Protein AF-A0A958G021-F1 (afdb_monomer)

Solvent-acce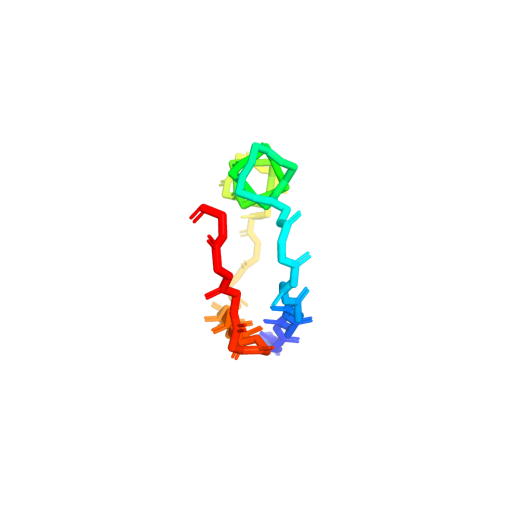ssible surface area (backbone atoms only — not comparable to full-atom values): 2651 Å² total; per-residue (Å²): 122,52,79,45,79,45,81,43,60,67,40,69,74,58,51,52,54,50,55,47,50,50,68,76,71,56,87,68,69,64,50,79,46,77,42,71,67,78,55,85,117

Foldseek 3Di:
DEEAEAEDAQCVPPVVVVVVCCVVPPPDDYHYHYHYPPHDD

Sequence (41 aa):
MFDLIVPVYNSLQHARACLRSIREHSHLPFHLYVIDDCSHD

Secondary structure (DSSP, 8-state):
-EEEEEEESS-HHHHHHHHHHHHHH--S-EEEEEEE-----

Structure (mmCIF, N/CA/C/O backbone):
data_AF-A0A958G021-F1
#
_entry.id   AF-A0A958G021-F1
#
loop_
_atom_site.group_PDB
_atom_site.id
_atom_site.type_symbol
_atom_site.label_atom_id
_atom_site.label_alt_id
_atom_site.label_comp_id
_atom_site.label_asym_id
_atom_site.label_entity_id
_atom_site.label_seq_id
_atom_site.pdbx_PDB_ins_code
_atom_site.Cartn_x
_atom_site.Cartn_y
_atom_site.Cartn_z
_atom_site.occupancy
_atom_site.B_iso_or_equiv
_atom_site.auth_seq_id
_atom_site.auth_comp_id
_atom_site.auth_asym_id
_atom_site.auth_atom_id
_atom_site.pdbx_PDB_model_num
ATOM 1 N N . MET A 1 1 ? -14.972 1.698 11.116 1.00 87.44 1 MET A N 1
ATOM 2 C CA . MET A 1 1 ? -14.057 0.895 10.284 1.00 87.44 1 MET A CA 1
ATOM 3 C C . MET A 1 1 ?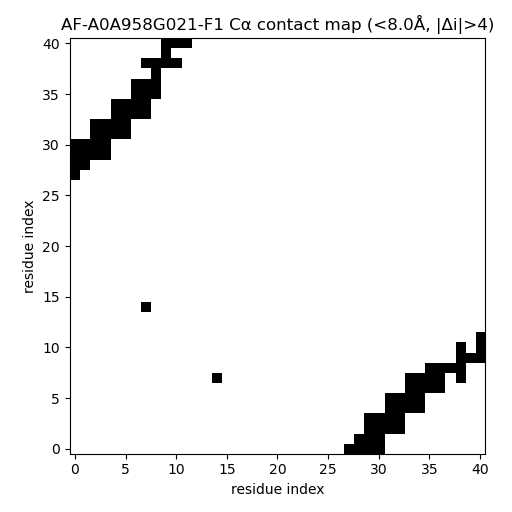 -13.726 1.727 9.066 1.00 87.44 1 MET A C 1
ATOM 5 O O . MET A 1 1 ? -14.648 2.307 8.506 1.00 87.44 1 MET A O 1
ATOM 9 N N . PHE A 1 2 ? -12.446 1.877 8.747 1.00 94.12 2 PHE A N 1
ATOM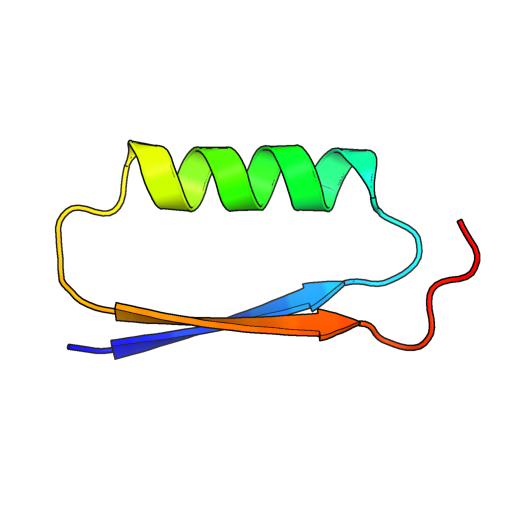 10 C CA . PHE A 1 2 ? -11.971 2.731 7.658 1.00 94.12 2 PHE A CA 1
ATOM 11 C C . PHE A 1 2 ? -10.770 2.087 6.966 1.00 94.12 2 PHE A C 1
ATOM 13 O O . PHE A 1 2 ? -10.138 1.188 7.525 1.00 94.12 2 PHE A O 1
ATOM 20 N N . ASP A 1 3 ? -10.461 2.571 5.771 1.00 97.56 3 ASP A N 1
ATOM 21 C CA . ASP A 1 3 ? -9.331 2.108 4.976 1.00 97.56 3 ASP A CA 1
ATOM 22 C C . ASP A 1 3 ? -8.198 3.134 5.036 1.00 97.56 3 ASP A C 1
ATOM 24 O O . ASP A 1 3 ? -8.420 4.340 4.898 1.00 97.56 3 ASP A O 1
ATOM 28 N N . LEU A 1 4 ? -6.976 2.651 5.251 1.00 97.25 4 LEU A N 1
ATOM 29 C CA . LEU A 1 4 ? -5.761 3.455 5.266 1.00 97.25 4 LEU A CA 1
ATOM 30 C C . LEU A 1 4 ? -4.864 3.018 4.104 1.00 97.25 4 LEU A C 1
ATOM 32 O O . LEU A 1 4 ? -4.425 1.869 4.046 1.00 97.25 4 LEU A O 1
ATOM 36 N N . ILE A 1 5 ? -4.616 3.935 3.171 1.00 98.00 5 ILE A N 1
ATOM 37 C CA . ILE A 1 5 ? -3.863 3.676 1.938 1.00 98.00 5 ILE A CA 1
ATOM 38 C C . ILE A 1 5 ? -2.535 4.431 2.015 1.00 98.00 5 ILE A C 1
ATOM 40 O O . ILE A 1 5 ? -2.526 5.653 2.156 1.00 98.00 5 ILE A O 1
ATOM 44 N N . VAL A 1 6 ? -1.422 3.702 1.928 1.00 97.75 6 VAL A N 1
ATOM 45 C CA . VAL A 1 6 ? -0.059 4.237 2.047 1.00 97.75 6 VAL A CA 1
ATOM 46 C C . VAL A 1 6 ? 0.726 3.909 0.775 1.00 97.75 6 VAL A C 1
ATOM 48 O O . VAL A 1 6 ? 1.187 2.774 0.632 1.00 97.75 6 VAL A O 1
ATOM 51 N N . PRO A 1 7 ? 0.887 4.863 -0.156 1.00 97.69 7 PRO A N 1
ATOM 52 C CA . PRO A 1 7 ? 1.819 4.706 -1.263 1.00 97.69 7 PRO A CA 1
ATOM 53 C C . PRO A 1 7 ? 3.264 4.804 -0.758 1.00 97.69 7 PRO A C 1
ATOM 55 O O . PRO A 1 7 ? 3.580 5.631 0.101 1.00 97.69 7 PRO A O 1
ATOM 58 N N . VAL A 1 8 ? 4.141 3.957 -1.287 1.00 97.88 8 VAL A N 1
ATOM 59 C CA . VAL A 1 8 ? 5.564 3.897 -0.943 1.00 97.88 8 VAL A CA 1
ATOM 60 C C . VAL A 1 8 ? 6.381 3.887 -2.229 1.00 97.88 8 VAL A C 1
ATOM 62 O O . VAL A 1 8 ? 6.089 3.119 -3.137 1.00 97.88 8 VAL A O 1
ATOM 65 N N . TYR A 1 9 ? 7.411 4.731 -2.284 1.00 98.12 9 TYR A N 1
ATOM 66 C CA . TYR A 1 9 ? 8.395 4.749 -3.363 1.00 98.12 9 TYR A CA 1
ATOM 67 C C . TYR A 1 9 ? 9.788 5.033 -2.796 1.00 98.12 9 TYR A C 1
ATOM 69 O O . TYR A 1 9 ? 9.983 6.066 -2.145 1.00 98.12 9 TYR A O 1
ATOM 77 N N . ASN A 1 10 ? 10.742 4.128 -3.018 1.00 97.62 10 ASN A N 1
ATOM 78 C CA . ASN A 1 10 ? 12.156 4.256 -2.632 1.00 97.62 10 ASN A CA 1
ATOM 79 C C . ASN A 1 10 ? 12.377 4.787 -1.201 1.00 97.62 10 ASN A C 1
ATOM 81 O O . ASN A 1 10 ? 13.145 5.726 -0.972 1.00 97.62 10 ASN A O 1
ATOM 85 N N . SER A 1 11 ? 11.602 4.275 -0.243 1.00 95.31 11 SER A N 1
ATOM 86 C CA . SER A 1 11 ? 11.511 4.835 1.110 1.00 95.31 11 SER A CA 1
ATOM 87 C C . SER A 1 11 ? 11.421 3.762 2.195 1.00 95.31 11 SER A C 1
ATOM 89 O O . SER A 1 11 ? 10.741 3.972 3.203 1.00 95.31 11 SER A O 1
ATOM 91 N N . LEU A 1 12 ? 12.115 2.629 2.042 1.00 93.62 12 LEU A N 1
ATOM 92 C CA . LEU A 1 12 ? 11.984 1.466 2.931 1.00 93.62 12 LEU A CA 1
ATOM 93 C C . LEU A 1 12 ? 12.100 1.817 4.426 1.00 93.62 12 LEU A C 1
ATOM 95 O O . LEU A 1 12 ? 11.268 1.407 5.242 1.00 93.62 12 LEU A O 1
ATOM 99 N N . GLN A 1 13 ? 13.105 2.614 4.800 1.00 96.88 13 GLN A N 1
ATOM 100 C CA . GLN A 1 13 ? 13.327 3.004 6.199 1.00 96.88 13 GLN A CA 1
ATOM 101 C C . GLN A 1 13 ? 12.171 3.839 6.779 1.00 96.88 13 GLN A C 1
ATOM 103 O O . GLN A 1 13 ? 11.740 3.606 7.913 1.00 96.88 13 GLN A O 1
ATOM 108 N N . HIS A 1 14 ? 11.626 4.770 5.993 1.00 97.69 14 HIS A N 1
ATOM 109 C CA . HIS A 1 14 ? 10.539 5.652 6.415 1.00 97.69 14 HIS A CA 1
ATOM 110 C C . HIS A 1 14 ? 9.206 4.910 6.418 1.00 97.69 14 HIS A C 1
ATOM 112 O O . HIS A 1 14 ? 8.454 5.014 7.388 1.00 97.69 14 HIS A O 1
ATOM 118 N N . ALA A 1 15 ? 8.950 4.097 5.390 1.00 97.19 15 ALA A N 1
ATOM 119 C CA . ALA A 1 15 ? 7.785 3.228 5.313 1.00 97.19 15 ALA A CA 1
ATOM 120 C C . ALA A 1 15 ? 7.732 2.309 6.538 1.00 97.19 15 ALA A C 1
ATOM 122 O O . ALA A 1 15 ? 6.722 2.259 7.235 1.00 97.19 15 ALA A O 1
ATOM 123 N N . ARG A 1 16 ? 8.851 1.675 6.908 1.00 97.38 16 ARG A N 1
ATOM 124 C CA . ARG A 1 16 ? 8.921 0.825 8.103 1.00 97.38 16 ARG A CA 1
ATOM 125 C C . ARG A 1 16 ? 8.591 1.580 9.392 1.00 97.38 16 ARG A C 1
ATOM 127 O O . ARG A 1 16 ? 7.850 1.060 10.228 1.00 97.38 16 ARG A O 1
ATOM 134 N N . ALA A 1 17 ? 9.125 2.788 9.569 1.00 98.38 17 ALA A N 1
ATOM 135 C CA . ALA A 1 17 ? 8.830 3.615 10.739 1.00 98.38 17 ALA A CA 1
ATOM 136 C C . ALA A 1 17 ? 7.352 4.048 10.784 1.00 98.38 17 ALA A C 1
ATOM 138 O O . ALA A 1 17 ? 6.726 3.972 11.842 1.00 98.38 17 ALA A O 1
ATOM 139 N N . CYS A 1 18 ? 6.787 4.434 9.638 1.00 97.69 18 CYS A N 1
ATOM 140 C CA . CYS A 1 18 ? 5.382 4.801 9.478 1.00 97.69 18 CYS A CA 1
ATOM 141 C C . CYS A 1 18 ? 4.448 3.635 9.833 1.00 97.69 18 CYS A C 1
ATOM 143 O O . CYS A 1 18 ? 3.595 3.770 10.709 1.00 97.69 18 CYS A O 1
ATOM 145 N N . LEU A 1 19 ? 4.664 2.461 9.231 1.00 97.44 19 L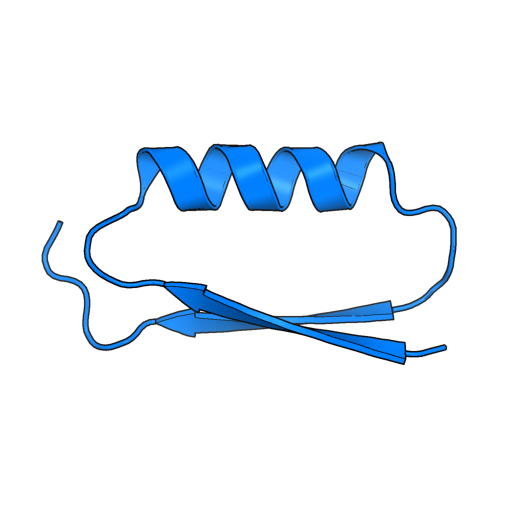EU A N 1
ATOM 146 C CA . LEU A 1 19 ? 3.848 1.267 9.468 1.00 97.44 19 LEU A CA 1
ATOM 147 C C . LEU A 1 19 ? 3.926 0.795 10.925 1.00 97.44 19 LEU A C 1
ATOM 149 O O . LEU A 1 19 ? 2.918 0.379 11.499 1.00 97.44 19 LEU A O 1
ATOM 153 N N . ARG A 1 20 ? 5.103 0.908 11.558 1.00 98.06 20 ARG A N 1
ATOM 154 C CA . ARG A 1 20 ? 5.255 0.650 12.996 1.00 98.06 20 ARG A CA 1
ATOM 155 C C . ARG A 1 20 ? 4.407 1.614 13.827 1.00 98.06 20 ARG A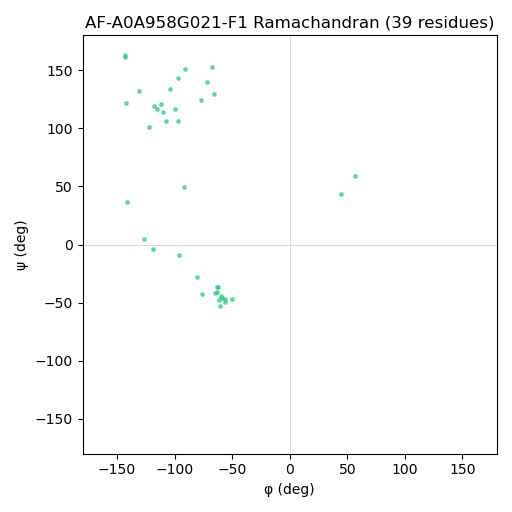 C 1
ATOM 157 O O . ARG A 1 20 ? 3.675 1.153 14.696 1.00 98.06 20 ARG A O 1
ATOM 164 N N . SER A 1 21 ? 4.471 2.911 13.529 1.00 97.94 21 SER A N 1
ATOM 165 C CA . SER A 1 21 ? 3.687 3.934 14.229 1.00 97.94 21 SER A CA 1
ATOM 166 C C . SER A 1 21 ? 2.182 3.676 14.117 1.00 97.94 21 SER A C 1
ATOM 168 O O . SER A 1 21 ? 1.489 3.667 15.135 1.00 97.94 21 SER A O 1
ATOM 170 N N . ILE A 1 22 ? 1.693 3.369 12.907 1.00 96.75 22 ILE A N 1
ATOM 171 C CA . ILE A 1 22 ? 0.287 3.016 12.656 1.00 96.75 22 ILE A CA 1
ATOM 172 C C . ILE A 1 22 ? -0.122 1.827 13.527 1.00 96.75 22 ILE A C 1
ATOM 174 O O . ILE A 1 22 ? -1.136 1.899 14.218 1.00 96.75 22 IL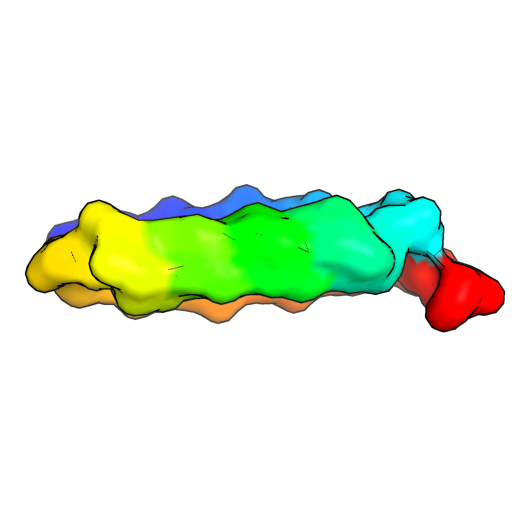E A O 1
ATOM 178 N N . ARG A 1 23 ? 0.681 0.756 13.540 1.00 94.62 23 ARG A N 1
ATOM 179 C CA . ARG A 1 23 ? 0.401 -0.453 14.327 1.00 94.62 23 ARG A CA 1
ATOM 180 C C . ARG A 1 23 ? 0.380 -0.196 15.837 1.00 94.62 23 ARG A C 1
ATOM 182 O O . ARG A 1 23 ? -0.393 -0.833 16.539 1.00 94.62 23 ARG A O 1
ATOM 189 N N . GLU A 1 24 ? 1.239 0.688 16.336 1.00 97.50 24 GLU A N 1
ATOM 190 C CA . GLU A 1 24 ? 1.377 0.966 17.773 1.00 97.50 24 GLU A CA 1
ATOM 191 C C . GLU A 1 24 ? 0.295 1.915 18.315 1.00 97.50 24 GLU A C 1
ATOM 193 O O . GLU A 1 24 ? -0.065 1.805 19.484 1.00 97.50 24 GLU A O 1
ATOM 198 N N . HIS A 1 25 ? -0.250 2.808 17.479 1.00 95.75 25 HIS A N 1
ATOM 199 C CA . HIS A 1 25 ? -1.119 3.906 17.936 1.00 95.75 25 HIS A CA 1
ATOM 200 C C . HIS A 1 25 ? -2.547 3.875 17.368 1.00 95.75 25 HIS A C 1
ATOM 202 O O . HIS A 1 25 ? -3.375 4.709 17.734 1.00 95.75 25 HIS A O 1
ATOM 208 N N . SER A 1 26 ? -2.868 2.933 16.478 1.00 92.38 26 SER A N 1
ATOM 209 C CA . SER A 1 26 ? -4.214 2.811 15.906 1.00 92.38 26 SER A CA 1
ATOM 210 C C . SER A 1 26 ? -5.019 1.748 16.654 1.00 92.38 26 SER A C 1
ATOM 212 O O . SER A 1 26 ? -4.791 0.554 16.490 1.00 92.38 26 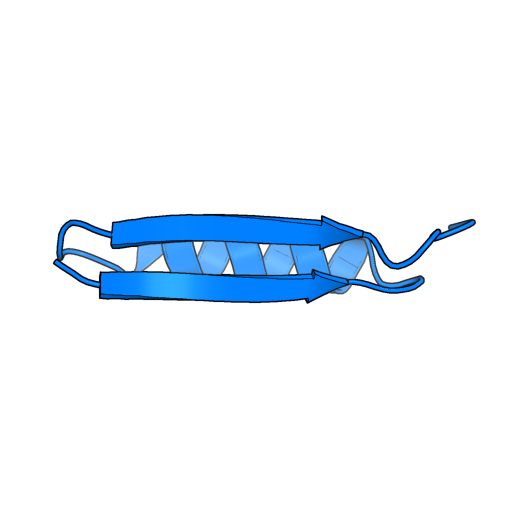SER A O 1
ATOM 214 N N . HIS A 1 27 ? -5.975 2.183 17.480 1.00 91.25 27 HIS A N 1
ATOM 215 C CA . HIS A 1 27 ? -6.786 1.294 18.331 1.00 91.25 27 HIS A CA 1
ATOM 216 C C . HIS A 1 27 ? -8.151 0.915 17.736 1.00 91.25 27 HIS A C 1
ATOM 218 O O . HIS A 1 27 ? -8.853 0.064 18.279 1.00 91.25 27 HIS A O 1
ATOM 224 N N . LEU A 1 28 ? -8.549 1.552 16.633 1.00 94.56 28 LEU A N 1
ATOM 225 C CA . LEU A 1 28 ? -9.782 1.230 15.917 1.00 94.56 28 LEU A CA 1
ATOM 226 C C . LEU A 1 28 ? -9.507 0.174 14.837 1.00 94.56 28 LEU A C 1
ATOM 228 O O . LEU A 1 28 ? -8.409 0.158 14.297 1.00 94.56 28 LEU A O 1
ATOM 232 N N . PRO A 1 29 ? -10.480 -0.674 14.464 1.00 95.75 29 PRO A N 1
ATOM 233 C CA . PRO A 1 29 ? -10.329 -1.574 13.322 1.00 95.75 29 PRO A CA 1
ATOM 234 C C . PRO A 1 29 ? -10.221 -0.812 11.990 1.00 95.75 29 PRO A C 1
ATOM 236 O O . PRO A 1 29 ? -11.087 0.016 11.673 1.00 95.75 29 PRO A O 1
ATOM 239 N N . PHE A 1 30 ? -9.204 -1.143 11.193 1.00 96.69 30 PHE A N 1
ATOM 240 C CA . PHE A 1 30 ? -8.971 -0.618 9.844 1.00 96.69 30 PHE A CA 1
ATOM 241 C C . PHE A 1 30 ? -8.409 -1.695 8.914 1.00 96.69 30 PHE A C 1
ATOM 243 O O . PHE A 1 30 ? -7.845 -2.692 9.371 1.00 96.69 30 PHE A O 1
ATOM 250 N N . HIS A 1 31 ? -8.523 -1.464 7.608 1.00 97.75 31 HIS A N 1
ATOM 251 C CA . HIS A 1 31 ? -7.699 -2.147 6.616 1.00 97.75 31 HIS A CA 1
ATOM 252 C C . HIS A 1 31 ? -6.514 -1.269 6.233 1.00 97.75 31 HIS A C 1
ATOM 254 O O . HIS A 1 31 ? -6.639 -0.049 6.129 1.00 97.75 31 HIS A O 1
ATOM 260 N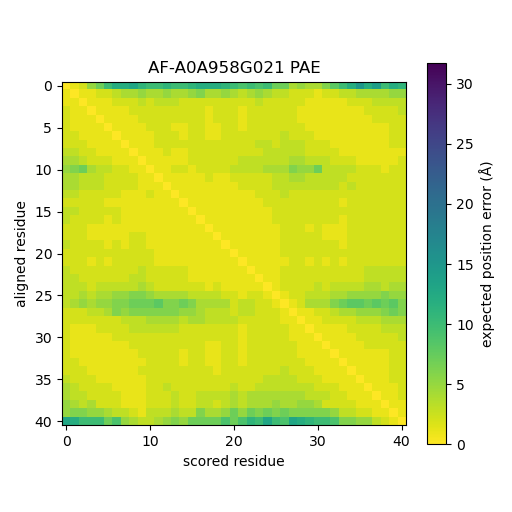 N . LEU A 1 32 ? -5.366 -1.898 6.012 1.00 97.06 32 LEU A N 1
ATOM 261 C CA . LEU A 1 32 ? -4.140 -1.224 5.616 1.00 97.06 32 LEU A CA 1
ATOM 262 C C . LEU A 1 32 ? -3.703 -1.730 4.249 1.00 97.06 32 LEU A C 1
ATOM 264 O O . LEU A 1 32 ? -3.394 -2.911 4.094 1.00 97.06 32 LEU A O 1
ATOM 268 N N . TYR A 1 33 ? -3.638 -0.814 3.292 1.00 98.19 33 TYR A N 1
ATOM 269 C CA . TYR A 1 33 ? -3.144 -1.066 1.948 1.00 98.19 33 TYR A CA 1
ATOM 270 C C . TYR A 1 33 ? -1.815 -0.343 1.777 1.00 98.19 33 TYR A C 1
ATOM 272 O O . TYR A 1 33 ? -1.763 0.886 1.802 1.00 98.19 33 TYR A O 1
ATOM 280 N N . VAL A 1 34 ? -0.740 -1.108 1.613 1.00 97.75 34 VAL A N 1
ATOM 281 C CA . VAL A 1 34 ? 0.580 -0.570 1.272 1.00 97.75 34 VAL A CA 1
ATOM 282 C C . VAL A 1 34 ? 0.774 -0.773 -0.221 1.00 97.75 34 VAL A C 1
ATOM 284 O O . VAL A 1 34 ? 0.767 -1.911 -0.688 1.00 97.75 34 VAL A O 1
ATOM 287 N N . ILE A 1 35 ? 0.887 0.326 -0.961 1.00 98.12 35 ILE A N 1
ATOM 288 C CA . ILE A 1 35 ? 1.022 0.312 -2.417 1.00 98.12 35 ILE A CA 1
ATOM 289 C C . ILE A 1 35 ? 2.463 0.680 -2.741 1.00 98.12 35 ILE A C 1
ATOM 291 O O . ILE A 1 35 ? 2.849 1.835 -2.585 1.00 98.12 35 ILE A O 1
ATOM 295 N N . ASP A 1 36 ? 3.252 -0.304 -3.156 1.00 97.62 36 ASP A N 1
ATOM 296 C CA . ASP A 1 36 ? 4.590 -0.048 -3.680 1.00 97.62 36 ASP A CA 1
ATOM 297 C C . ASP A 1 36 ? 4.501 0.473 -5.120 1.00 97.62 36 ASP A C 1
ATOM 299 O O . ASP A 1 36 ? 3.906 -0.178 -5.981 1.00 97.62 36 ASP A O 1
ATOM 303 N N . ASP A 1 37 ? 5.086 1.641 -5.376 1.00 97.69 37 ASP A N 1
ATOM 304 C CA . ASP A 1 37 ? 5.120 2.286 -6.693 1.00 97.69 37 ASP A CA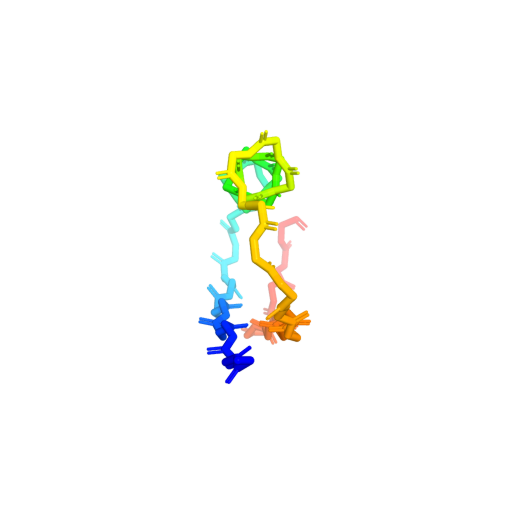 1
ATOM 305 C C . ASP A 1 37 ? 6.377 1.885 -7.481 1.00 97.69 37 ASP A C 1
ATOM 307 O O . ASP A 1 37 ? 7.125 2.721 -7.981 1.00 97.69 37 ASP A O 1
ATOM 311 N N . CYS A 1 38 ? 6.638 0.576 -7.556 1.00 97.31 38 CYS A N 1
ATOM 312 C CA . CYS A 1 38 ? 7.835 0.002 -8.176 1.00 97.31 38 CYS A CA 1
ATOM 313 C C . CYS A 1 38 ? 9.135 0.546 -7.559 1.00 97.31 38 CYS A C 1
ATOM 315 O O . CYS A 1 38 ? 9.971 1.133 -8.255 1.00 97.31 38 CYS A O 1
ATOM 317 N N . SER A 1 39 ? 9.314 0.364 -6.250 1.00 96.00 39 SER A N 1
ATOM 318 C CA . SER A 1 39 ? 10.562 0.754 -5.584 1.00 96.00 39 SER A CA 1
ATOM 319 C C . SER A 1 39 ? 11.746 -0.115 -6.038 1.00 96.00 39 SER A C 1
ATOM 321 O O . SER A 1 39 ? 11.587 -1.267 -6.441 1.00 96.00 39 SER A O 1
ATOM 323 N N . HIS A 1 40 ? 12.949 0.453 -5.970 1.00 94.62 40 HIS A N 1
ATOM 324 C CA . HIS A 1 40 ? 14.214 -0.171 -6.375 1.00 94.62 40 HIS A CA 1
ATOM 325 C C . HIS A 1 40 ? 15.279 -0.134 -5.260 1.00 94.62 40 HIS A C 1
ATOM 327 O O . HIS A 1 40 ? 16.434 -0.481 -5.520 1.00 94.62 40 HIS A O 1
ATOM 333 N N . ASP A 1 41 ? 14.914 0.351 -4.068 1.00 86.06 41 ASP A N 1
ATOM 334 C CA . ASP A 1 41 ? 15.779 0.459 -2.885 1.00 86.06 41 ASP A CA 1
ATOM 335 C C . ASP A 1 41 ? 15.821 -0.811 -2.017 1.00 86.06 41 ASP A C 1
ATOM 337 O O . ASP A 1 41 ? 14.940 -1.692 -2.152 1.00 86.06 41 ASP A O 1
#

Mean predicted aligned error: 2.38 Å

Radius of gyration: 11.02 Å; Cα contacts (8 Å, |Δi|>4): 43; chains: 1; bounding box: 30×8×26 Å

Nearest PDB structures (foldseek):
  4ecf-assembly1_A  TM=5.043E-01  e=2.236E+00  Levilactobacillus brevis ATCC 367

pLDDT: mean 96.21, std 2.7, range [86.06, 98.38]